Protein AF-A0A1Y1XFJ6-F1 (afdb_monomer)

Mean predicted aligned error: 16.87 Å

Structure (mmCIF, N/CA/C/O backbone):
data_AF-A0A1Y1XFJ6-F1
#
_entry.id   AF-A0A1Y1XFJ6-F1
#
loop_
_atom_site.group_PDB
_atom_site.id
_atom_site.type_symbol
_atom_site.label_atom_id
_atom_site.label_alt_id
_atom_site.label_comp_id
_atom_site.label_asym_id
_atom_site.label_entity_id
_atom_site.label_seq_id
_atom_site.pdbx_PDB_ins_code
_atom_site.Cartn_x
_atom_site.Cartn_y
_atom_site.Cartn_z
_atom_site.occupancy
_atom_site.B_iso_or_equiv
_atom_site.auth_seq_id
_atom_site.auth_comp_id
_atom_site.auth_asym_id
_atom_site.auth_atom_id
_atom_site.pdbx_PDB_model_num
ATOM 1 N N . MET A 1 1 ? 32.543 66.342 59.182 1.00 46.88 1 MET A N 1
ATOM 2 C CA . MET A 1 1 ? 33.921 66.729 58.798 1.00 46.88 1 MET A CA 1
ATOM 3 C C . MET A 1 1 ? 34.630 65.488 58.273 1.00 46.88 1 MET A C 1
ATOM 5 O O . MET A 1 1 ? 34.451 64.450 58.888 1.00 46.88 1 MET A O 1
ATOM 9 N N . ALA A 1 2 ? 35.407 65.641 57.190 1.00 43.56 2 ALA A N 1
ATOM 10 C CA . ALA A 1 2 ? 36.097 64.630 56.361 1.00 43.56 2 ALA A CA 1
ATOM 11 C C . ALA A 1 2 ? 35.244 64.063 55.206 1.00 43.56 2 ALA A C 1
ATOM 13 O O . ALA A 1 2 ? 34.119 63.646 55.429 1.00 43.56 2 ALA A O 1
ATOM 14 N N . SER A 1 3 ? 35.686 63.995 53.950 1.00 45.53 3 SER A N 1
ATOM 15 C CA . SER A 1 3 ? 36.757 64.669 53.202 1.00 45.53 3 SER A CA 1
ATOM 16 C C . SER A 1 3 ? 36.430 64.484 51.705 1.00 45.53 3 SER A C 1
ATOM 18 O O . SER A 1 3 ? 35.816 63.487 51.331 1.00 45.53 3 SER A O 1
ATOM 20 N N . ARG A 1 4 ? 36.793 65.449 50.856 1.00 56.84 4 ARG A N 1
ATOM 21 C CA . ARG A 1 4 ? 36.567 65.470 49.395 1.00 56.84 4 ARG A CA 1
ATOM 22 C C . ARG A 1 4 ? 37.672 64.711 48.636 1.00 56.84 4 ARG A C 1
ATOM 24 O O . ARG A 1 4 ? 38.828 64.877 48.999 1.00 56.84 4 ARG A O 1
ATOM 31 N N . ALA A 1 5 ? 37.335 64.035 47.529 1.00 55.34 5 ALA A N 1
ATOM 32 C CA . ALA A 1 5 ? 38.195 63.799 46.344 1.00 55.34 5 ALA A CA 1
ATOM 33 C C . ALA A 1 5 ? 37.313 63.228 45.200 1.00 55.34 5 ALA A C 1
ATOM 35 O O . ALA A 1 5 ? 36.730 62.167 45.373 1.00 55.34 5 ALA A O 1
ATOM 36 N N . LEU A 1 6 ? 36.867 63.980 44.185 1.00 56.00 6 LEU A N 1
ATOM 37 C CA . LEU A 1 6 ? 37.511 64.416 42.928 1.00 56.00 6 LEU A CA 1
ATOM 38 C C . LEU A 1 6 ? 38.032 63.305 41.981 1.00 56.00 6 LEU A C 1
ATOM 40 O O . LEU A 1 6 ? 38.995 62.622 42.310 1.00 56.00 6 LEU A O 1
ATOM 44 N N . THR A 1 7 ? 37.514 63.349 40.733 1.00 54.88 7 THR A N 1
ATOM 45 C CA . THR A 1 7 ? 38.123 62.919 39.437 1.00 54.88 7 THR A CA 1
ATOM 46 C C . THR A 1 7 ? 38.271 61.393 39.214 1.00 54.88 7 THR A C 1
ATOM 48 O O . THR A 1 7 ? 38.603 60.664 40.130 1.00 54.88 7 THR A O 1
ATOM 51 N N . THR A 1 8 ? 37.955 60.775 38.064 1.00 53.53 8 THR A N 1
ATOM 52 C CA . THR A 1 8 ? 38.397 61.060 36.685 1.00 53.53 8 THR A CA 1
ATOM 53 C C . THR A 1 8 ? 37.533 60.291 35.663 1.00 53.53 8 THR A C 1
ATOM 55 O O . THR A 1 8 ? 37.187 59.130 35.864 1.00 53.53 8 THR A O 1
ATOM 58 N N . SER A 1 9 ? 37.225 60.951 34.546 1.00 56.38 9 SER A N 1
ATOM 59 C CA . SER A 1 9 ? 36.595 60.422 33.328 1.00 56.38 9 SER A CA 1
ATOM 60 C C . SER A 1 9 ? 37.445 59.347 32.635 1.00 56.38 9 SER A C 1
ATOM 62 O O . SER A 1 9 ? 38.640 59.558 32.448 1.00 56.38 9 SER A O 1
ATOM 64 N N . THR A 1 10 ? 36.840 58.250 32.160 1.00 59.59 10 THR A N 1
ATOM 65 C CA . THR A 1 10 ? 37.386 57.483 31.024 1.00 59.59 10 THR A CA 1
ATOM 66 C C . THR A 1 10 ? 36.275 57.043 30.069 1.00 59.59 10 THR A C 1
ATOM 68 O O . THR A 1 10 ? 35.370 56.280 30.405 1.00 59.59 10 THR A O 1
ATOM 71 N N . LEU A 1 11 ? 36.371 57.577 28.852 1.00 53.84 11 LEU A N 1
ATOM 72 C CA . LEU A 1 11 ? 35.604 57.238 27.661 1.00 53.84 11 LEU A CA 1
ATOM 73 C C . LEU A 1 11 ? 35.702 55.735 27.372 1.00 53.84 11 LEU A C 1
ATOM 75 O O . LEU A 1 11 ? 36.780 55.235 27.050 1.00 53.84 11 LEU A O 1
ATOM 79 N N . ARG A 1 12 ? 34.578 55.013 27.414 1.00 51.59 12 ARG A N 1
ATOM 80 C CA . ARG A 1 12 ? 34.502 53.677 26.813 1.00 51.59 12 ARG A CA 1
ATOM 81 C C . ARG A 1 12 ? 34.079 53.807 25.357 1.00 51.59 12 ARG A C 1
ATOM 83 O O . ARG A 1 12 ? 32.951 54.168 25.041 1.00 51.59 12 ARG A O 1
ATOM 90 N N . HIS A 1 13 ? 35.060 53.537 24.505 1.00 48.75 13 HIS A N 1
ATOM 91 C CA . HIS A 1 13 ? 34.959 53.349 23.067 1.00 48.75 13 HIS A CA 1
ATOM 92 C C . HIS A 1 13 ? 33.787 52.432 22.689 1.00 48.75 13 HIS A C 1
ATOM 94 O O . HIS A 1 13 ? 33.658 51.320 23.200 1.00 48.75 13 HIS A O 1
ATOM 100 N N . CYS A 1 14 ? 32.975 52.912 21.752 1.00 49.62 14 CYS A N 1
ATOM 101 C CA . CYS A 1 14 ? 31.976 52.148 21.022 1.00 49.62 14 CYS A CA 1
ATOM 102 C C . CYS A 1 14 ? 32.700 51.309 19.956 1.00 49.62 14 CYS A C 1
ATOM 104 O O . CYS A 1 14 ? 33.191 51.852 18.967 1.00 49.62 14 CYS A O 1
ATOM 106 N N . SER A 1 15 ? 32.831 49.999 20.168 1.00 57.94 15 SER A N 1
ATOM 107 C CA . SER A 1 15 ? 33.345 49.067 19.162 1.00 57.94 15 SER A CA 1
ATOM 108 C C . SER A 1 15 ? 32.207 48.610 18.244 1.00 57.94 15 SER A C 1
ATOM 110 O O . SER A 1 15 ? 31.336 47.832 18.630 1.00 57.94 15 SER A O 1
ATOM 112 N N . LEU A 1 16 ? 32.237 49.111 17.008 1.00 53.31 16 LEU A N 1
ATOM 113 C CA . LEU A 1 16 ? 31.424 48.668 15.876 1.00 53.31 16 LEU A CA 1
ATOM 114 C C . LEU A 1 16 ? 31.675 47.180 15.580 1.00 53.31 16 LEU A C 1
ATOM 116 O O . LEU A 1 16 ? 32.724 46.812 15.054 1.00 53.31 16 LEU A O 1
ATOM 120 N N . VAL A 1 17 ? 30.697 46.324 15.876 1.00 62.38 17 VAL A N 1
ATOM 121 C CA . VAL A 1 17 ? 30.652 44.943 15.377 1.00 62.38 17 VAL A CA 1
ATOM 122 C C . VAL A 1 17 ? 29.885 44.953 14.055 1.00 62.38 17 VAL A C 1
ATOM 124 O O . VAL A 1 17 ? 28.663 45.076 14.036 1.00 62.38 17 VAL A O 1
ATOM 127 N N . GLY A 1 18 ? 30.611 44.881 12.939 1.00 58.00 18 GLY A N 1
ATOM 128 C CA . GLY A 1 18 ? 30.024 44.741 11.605 1.00 58.00 18 GLY A CA 1
ATOM 129 C C . GLY A 1 18 ? 29.401 43.350 11.391 1.00 58.00 18 GLY A C 1
ATOM 130 O O . GLY A 1 18 ? 29.879 42.368 11.966 1.00 58.00 18 GLY A O 1
ATOM 131 N N . PRO A 1 19 ? 28.351 43.220 10.561 1.00 59.00 19 PRO A N 1
ATOM 132 C CA . PRO A 1 19 ? 27.729 41.934 10.281 1.00 59.00 19 PRO A CA 1
ATOM 133 C C . PRO A 1 19 ? 28.637 41.095 9.376 1.00 59.00 19 PRO A C 1
ATOM 135 O O . PRO A 1 19 ? 28.899 41.431 8.223 1.00 59.00 19 PRO A O 1
ATOM 138 N N . SER A 1 20 ? 29.122 39.971 9.899 1.00 57.66 20 SER A N 1
ATOM 139 C CA . SER A 1 20 ? 29.827 38.964 9.109 1.00 57.66 20 SER A CA 1
ATOM 140 C C . SER A 1 20 ? 28.810 38.185 8.270 1.00 57.66 20 SER A C 1
ATOM 142 O O . SER A 1 20 ? 28.095 37.331 8.794 1.00 57.66 20 SER A O 1
ATOM 144 N N . ILE A 1 21 ? 28.735 38.465 6.968 1.00 60.59 21 ILE A N 1
ATOM 145 C CA . ILE A 1 21 ? 27.962 37.660 6.014 1.00 60.59 21 ILE A CA 1
ATOM 146 C C . ILE A 1 21 ? 28.637 36.285 5.921 1.00 60.59 21 ILE A C 1
ATOM 148 O O . ILE A 1 21 ? 29.654 36.118 5.251 1.00 60.59 21 ILE A O 1
ATOM 152 N N . ARG A 1 22 ? 28.100 35.288 6.635 1.00 59.84 22 ARG A N 1
ATOM 153 C CA . ARG A 1 22 ? 28.505 33.889 6.465 1.00 59.84 22 ARG A CA 1
ATOM 154 C C . ARG A 1 22 ? 27.713 33.289 5.311 1.00 59.84 22 ARG A C 1
ATOM 156 O O . ARG A 1 22 ? 26.509 33.078 5.424 1.00 59.84 22 ARG A O 1
ATOM 163 N N . LEU A 1 23 ? 28.414 33.018 4.215 1.00 59.03 23 LEU A N 1
ATOM 164 C CA . LEU A 1 23 ? 27.923 32.264 3.069 1.00 59.03 23 LEU A CA 1
ATOM 165 C C . LEU A 1 23 ? 27.394 30.902 3.561 1.00 59.03 23 LEU A C 1
ATOM 167 O O . LEU A 1 23 ? 28.151 30.079 4.079 1.00 59.03 23 LEU A O 1
ATOM 171 N N . GLY A 1 24 ? 26.077 30.708 3.492 1.00 53.31 24 GLY A N 1
ATOM 172 C CA . GLY A 1 24 ? 25.410 29.504 3.970 1.00 53.31 24 GLY A CA 1
ATOM 173 C C . GLY A 1 24 ? 25.785 28.297 3.119 1.00 53.31 24 GLY A C 1
ATOM 174 O O . GLY A 1 24 ? 25.461 28.243 1.936 1.00 53.31 24 GLY A O 1
ATOM 175 N N . ALA A 1 25 ? 26.453 27.319 3.729 1.00 58.06 25 ALA A N 1
ATOM 176 C CA . ALA A 1 25 ? 26.636 26.000 3.145 1.00 58.06 25 ALA A CA 1
ATOM 177 C C . ALA A 1 25 ? 25.260 25.360 2.904 1.00 58.06 25 ALA A C 1
ATOM 179 O O . ALA A 1 25 ? 24.446 25.257 3.826 1.00 58.06 25 ALA A O 1
ATOM 180 N N . ILE A 1 26 ? 25.013 24.935 1.665 1.00 60.59 26 ILE A N 1
ATOM 181 C CA . ILE A 1 26 ? 23.856 24.127 1.280 1.00 60.59 2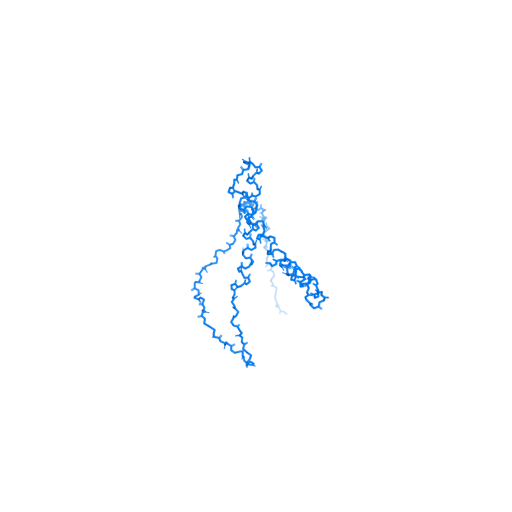6 ILE A CA 1
ATOM 182 C C . ILE A 1 26 ? 23.869 22.881 2.170 1.00 60.59 26 ILE A C 1
ATOM 184 O O . ILE A 1 26 ? 24.742 22.023 2.041 1.00 60.59 26 ILE A O 1
ATOM 188 N N . ARG A 1 27 ? 22.936 22.804 3.125 1.00 52.41 27 ARG A N 1
ATOM 189 C CA . ARG A 1 27 ? 22.757 21.619 3.964 1.00 52.41 27 ARG A CA 1
ATOM 190 C C . ARG A 1 27 ? 22.158 20.527 3.091 1.00 52.41 27 ARG A C 1
ATOM 192 O O . ARG A 1 27 ? 20.959 20.516 2.826 1.00 52.41 27 ARG A O 1
ATOM 199 N N . SER A 1 28 ? 23.020 19.636 2.626 1.00 57.88 28 SER A N 1
ATOM 200 C CA . SER A 1 28 ? 22.628 18.366 2.043 1.00 57.88 28 SER A CA 1
ATOM 201 C C . SER A 1 28 ? 21.791 17.563 3.044 1.00 57.88 28 SER A C 1
ATOM 203 O O . SER A 1 28 ? 21.987 17.616 4.258 1.00 57.88 28 SER A O 1
ATOM 205 N N . PHE A 1 29 ? 20.815 16.861 2.483 1.00 54.28 29 PHE A N 1
ATOM 206 C CA . PHE A 1 29 ? 19.884 15.911 3.081 1.00 54.28 29 PHE A CA 1
ATOM 207 C C . PHE A 1 29 ? 20.496 15.112 4.257 1.00 54.28 29 PHE A C 1
ATOM 209 O O . PHE A 1 29 ? 21.149 14.090 4.062 1.00 54.28 29 PHE A O 1
ATOM 216 N N . GLN A 1 30 ? 20.303 15.573 5.500 1.00 57.16 30 GLN A N 1
ATOM 217 C CA . GLN A 1 30 ? 20.664 14.814 6.703 1.00 57.16 30 GLN A CA 1
ATOM 218 C C . GLN A 1 30 ? 19.556 13.803 7.016 1.00 57.16 30 GLN A C 1
ATOM 220 O O . GLN A 1 30 ? 18.685 14.049 7.850 1.00 57.16 30 GLN A O 1
ATOM 225 N N . THR A 1 31 ? 19.588 12.639 6.373 1.00 59.16 31 THR A N 1
ATOM 226 C CA . THR A 1 31 ? 18.846 11.471 6.857 1.00 59.16 31 THR A CA 1
ATOM 227 C C . THR A 1 31 ? 19.604 10.823 8.003 1.00 59.16 31 THR A C 1
ATOM 229 O O . THR A 1 31 ? 20.648 10.221 7.787 1.00 59.16 31 THR A O 1
ATOM 232 N N . GLY A 1 32 ? 19.040 10.920 9.206 1.00 58.88 32 GLY A N 1
ATOM 233 C CA . GLY A 1 32 ? 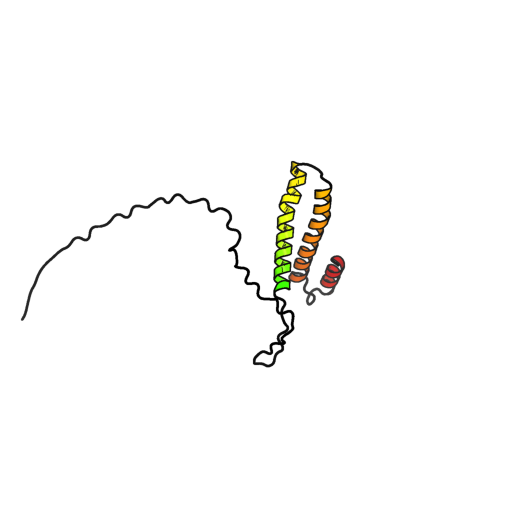19.292 9.988 10.302 1.00 58.88 32 GLY A CA 1
ATOM 234 C C . GLY A 1 32 ? 20.662 10.097 10.974 1.00 58.88 32 GLY A C 1
ATOM 235 O O . GLY A 1 32 ? 21.708 9.789 10.415 1.00 58.88 32 GLY A O 1
ATOM 236 N N . ARG A 1 33 ? 20.648 10.441 12.261 1.00 59.12 33 ARG A N 1
ATOM 237 C CA . ARG A 1 33 ? 21.765 10.164 13.168 1.00 59.12 33 ARG A CA 1
ATOM 238 C C . ARG A 1 33 ? 22.034 8.657 13.117 1.00 59.12 33 ARG A C 1
ATOM 240 O O . ARG A 1 33 ? 21.136 7.885 13.439 1.00 59.12 33 ARG A O 1
ATOM 247 N N . VAL A 1 34 ? 23.245 8.247 12.735 1.00 56.97 34 VAL A N 1
ATOM 248 C CA . VAL A 1 34 ? 23.696 6.853 12.843 1.00 56.97 34 VAL A CA 1
ATOM 249 C C . VAL A 1 34 ? 23.668 6.491 14.328 1.00 56.97 34 VAL A C 1
ATOM 251 O O . VAL A 1 34 ? 24.579 6.813 15.090 1.00 56.97 34 VAL A O 1
ATOM 254 N N . THR A 1 35 ? 22.563 5.915 14.792 1.00 62.88 35 THR A N 1
ATOM 255 C CA . THR A 1 35 ? 22.480 5.365 16.138 1.00 62.88 35 THR A CA 1
ATOM 256 C C . THR A 1 35 ? 23.367 4.136 16.155 1.00 62.88 35 THR A C 1
ATOM 258 O O . THR A 1 35 ? 23.068 3.147 15.492 1.00 62.88 35 THR A O 1
ATOM 261 N N . SER A 1 36 ? 24.476 4.235 16.888 1.00 59.38 36 SER A N 1
ATOM 262 C CA . SER A 1 36 ? 25.331 3.116 17.273 1.00 59.38 36 SER A CA 1
ATOM 263 C C . SER A 1 36 ? 24.471 1.888 17.590 1.00 59.38 36 SER A C 1
ATOM 265 O O . SER A 1 36 ? 23.678 1.904 18.536 1.00 59.38 36 SER A O 1
ATOM 267 N N . LEU A 1 37 ? 24.599 0.848 16.761 1.00 61.50 37 LEU A N 1
ATOM 268 C CA . LEU A 1 37 ? 23.992 -0.459 16.977 1.00 61.50 37 LEU A CA 1
ATOM 269 C C . LEU A 1 37 ? 24.638 -1.084 18.215 1.00 61.50 37 LEU A C 1
ATOM 271 O O . LEU A 1 37 ? 25.587 -1.861 18.128 1.00 61.50 37 LEU A O 1
ATOM 275 N N . LYS A 1 38 ? 24.125 -0.749 19.399 1.00 57.62 38 LYS A N 1
ATOM 276 C CA . LYS A 1 38 ? 24.305 -1.611 20.561 1.00 57.62 38 LYS A CA 1
ATOM 277 C C . LYS A 1 38 ? 23.453 -2.844 20.303 1.00 57.62 38 LYS A C 1
ATOM 279 O O . LYS A 1 38 ? 22.234 -2.797 20.435 1.00 57.62 38 LYS A O 1
ATOM 284 N N . ASN A 1 39 ? 24.112 -3.925 19.898 1.00 54.91 39 ASN A N 1
ATOM 285 C CA . ASN A 1 39 ? 23.536 -5.259 19.828 1.00 54.91 39 ASN A CA 1
ATOM 286 C C . ASN A 1 39 ? 23.199 -5.728 21.253 1.00 54.91 39 ASN A C 1
ATOM 288 O O . ASN A 1 39 ? 23.926 -6.512 21.862 1.00 54.91 39 ASN A O 1
ATOM 292 N N . THR A 1 40 ? 22.126 -5.196 21.837 1.00 58.72 40 THR A N 1
ATOM 293 C CA . THR A 1 40 ? 21.493 -5.836 22.983 1.00 58.72 40 THR A CA 1
ATOM 294 C C .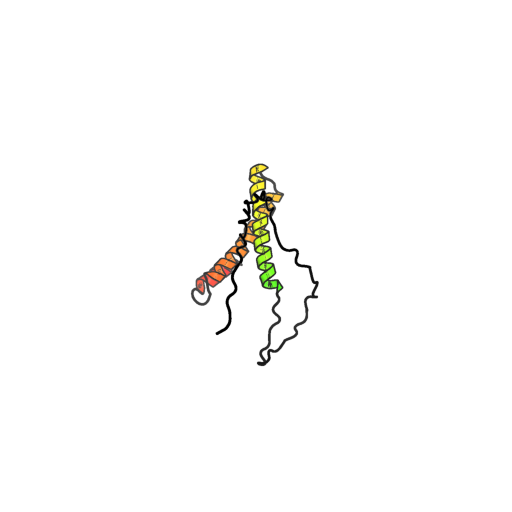 THR A 1 40 ? 20.808 -7.065 22.421 1.00 58.72 40 THR A C 1
ATOM 296 O O . THR A 1 40 ? 19.858 -6.926 21.648 1.00 58.72 40 THR A O 1
ATOM 299 N N . LYS A 1 41 ? 21.321 -8.253 22.763 1.00 50.31 41 LYS A N 1
ATOM 300 C CA . LYS A 1 41 ? 20.645 -9.528 22.504 1.00 50.31 41 LYS A CA 1
ATOM 301 C C . LYS A 1 41 ? 19.142 -9.325 22.744 1.00 50.31 41 LYS A C 1
ATOM 303 O O . LYS A 1 41 ? 18.801 -8.845 23.829 1.00 50.31 41 LYS A O 1
ATOM 308 N N . PRO A 1 42 ? 18.247 -9.626 21.786 1.00 50.31 42 PRO A N 1
ATOM 309 C CA . PRO A 1 42 ? 16.840 -9.684 22.129 1.00 50.31 42 PRO A CA 1
ATOM 310 C C . PRO A 1 42 ? 16.742 -10.748 23.219 1.00 50.31 42 PRO A C 1
ATOM 312 O O . PRO A 1 42 ? 17.170 -11.883 23.011 1.00 50.31 42 PRO A O 1
ATOM 315 N N . ALA A 1 43 ? 16.275 -10.366 24.405 1.00 55.94 43 ALA A N 1
ATOM 316 C CA . ALA A 1 43 ? 15.889 -11.328 25.420 1.00 55.94 43 ALA A CA 1
ATOM 317 C C . ALA A 1 43 ? 14.698 -12.106 24.846 1.00 55.94 43 ALA A C 1
ATOM 319 O O . ALA A 1 43 ? 13.541 -11.727 24.996 1.00 55.94 43 ALA A O 1
ATOM 320 N N . GLN A 1 44 ? 15.007 -13.141 24.071 1.00 49.94 44 GLN A N 1
ATOM 321 C CA . GLN A 1 44 ? 14.076 -14.185 23.697 1.00 49.94 44 GLN A CA 1
ATOM 322 C C . GLN A 1 44 ? 13.955 -15.064 24.935 1.00 49.94 44 GLN A C 1
ATOM 324 O O . GLN A 1 44 ? 14.783 -15.934 25.182 1.00 49.94 44 GLN A O 1
ATOM 329 N N . GLY A 1 45 ? 13.008 -14.710 25.792 1.00 47.75 45 GLY A N 1
ATOM 330 C CA . GLY A 1 45 ? 12.837 -15.342 27.089 1.00 47.75 45 GLY A CA 1
ATOM 331 C C . GLY A 1 45 ? 12.013 -14.442 27.985 1.00 47.75 45 GLY A C 1
ATOM 332 O O . GLY A 1 45 ? 12.509 -13.452 28.514 1.00 47.75 45 GLY A O 1
ATOM 333 N N . GLU A 1 46 ? 10.740 -14.787 28.088 1.00 56.72 46 GLU A N 1
ATOM 334 C CA . GLU A 1 46 ? 9.708 -14.189 28.918 1.00 56.72 46 GLU A CA 1
ATOM 335 C C . GLU A 1 46 ? 10.128 -14.145 30.398 1.00 56.72 46 GLU A C 1
ATOM 337 O O . GLU A 1 46 ? 9.825 -15.032 31.189 1.00 56.72 46 GLU A O 1
ATOM 342 N N . ALA A 1 47 ? 10.842 -13.095 30.801 1.00 53.59 47 ALA A N 1
ATOM 343 C CA . ALA A 1 47 ? 10.847 -12.688 32.194 1.00 53.59 47 ALA A CA 1
ATOM 344 C C . ALA A 1 47 ? 9.527 -11.952 32.433 1.00 53.59 47 ALA A C 1
ATOM 346 O O . ALA A 1 47 ? 9.379 -10.797 32.031 1.00 53.59 47 ALA A O 1
ATOM 347 N N . VAL A 1 48 ? 8.560 -12.629 33.058 1.00 61.09 48 VAL A N 1
ATOM 348 C CA . VAL A 1 48 ? 7.364 -11.991 33.623 1.00 61.09 48 VAL A CA 1
ATOM 349 C C . VAL A 1 48 ? 7.838 -11.071 34.747 1.00 61.09 48 VAL A C 1
ATOM 351 O O . VAL A 1 48 ? 7.895 -11.450 35.917 1.00 61.09 48 VAL A O 1
ATOM 354 N N . ALA A 1 49 ? 8.263 -9.865 34.381 1.00 63.38 49 ALA A N 1
ATOM 355 C CA . ALA A 1 49 ? 8.582 -8.825 35.336 1.00 63.38 49 ALA A CA 1
ATOM 356 C C . ALA A 1 49 ? 7.265 -8.429 36.011 1.00 63.38 49 ALA A C 1
ATOM 358 O O . ALA A 1 49 ? 6.335 -7.949 35.362 1.00 63.38 49 ALA A O 1
ATOM 359 N N . LYS A 1 50 ? 7.153 -8.699 37.311 1.00 60.69 50 LYS A N 1
ATOM 360 C CA . LYS A 1 50 ? 6.032 -8.212 38.113 1.00 60.69 50 LYS A CA 1
ATOM 361 C C . LYS A 1 50 ? 6.359 -6.791 38.562 1.00 60.69 50 LYS A C 1
ATOM 363 O O . LYS A 1 50 ? 7.453 -6.553 39.071 1.00 60.69 50 LYS A O 1
ATOM 368 N N . ASN A 1 51 ? 5.433 -5.857 38.364 1.00 67.75 51 ASN A N 1
ATOM 369 C CA . ASN A 1 51 ? 5.553 -4.523 38.956 1.00 67.75 51 ASN A CA 1
ATOM 370 C C . ASN A 1 51 ? 5.468 -4.606 40.487 1.00 67.75 51 ASN A C 1
ATOM 372 O O . ASN A 1 51 ? 5.036 -5.624 41.031 1.00 67.75 51 ASN A O 1
ATOM 376 N N . ALA A 1 52 ? 5.811 -3.512 41.173 1.00 75.25 52 ALA A N 1
ATOM 377 C CA . ALA A 1 52 ? 5.649 -3.386 42.626 1.00 75.25 52 ALA A CA 1
ATOM 378 C C . ALA A 1 52 ? 4.217 -3.724 43.100 1.00 75.25 52 ALA A C 1
ATOM 380 O O . ALA A 1 52 ? 4.045 -4.285 44.177 1.00 75.25 52 ALA A O 1
ATOM 381 N N . ASP A 1 53 ? 3.216 -3.492 42.245 1.00 82.81 53 ASP A N 1
ATOM 382 C CA . ASP A 1 53 ? 1.797 -3.761 42.510 1.00 82.81 53 ASP A CA 1
ATOM 383 C C . ASP A 1 53 ? 1.370 -5.213 42.192 1.00 82.81 53 ASP A C 1
ATOM 385 O O . ASP A 1 53 ? 0.184 -5.531 42.149 1.00 82.81 53 ASP A O 1
ATOM 389 N N . GLY A 1 54 ? 2.318 -6.113 41.896 1.00 74.19 54 GLY A N 1
ATOM 390 C CA . GLY A 1 54 ? 2.058 -7.532 41.610 1.00 74.19 54 GLY A CA 1
ATOM 391 C C . GLY A 1 54 ? 1.498 -7.832 40.213 1.00 74.19 54 GLY A C 1
ATOM 392 O O . GLY A 1 54 ? 1.293 -9.000 39.877 1.00 74.19 54 GLY A O 1
ATOM 393 N N . LEU A 1 55 ? 1.291 -6.806 39.380 1.00 78.69 55 LEU A N 1
ATOM 394 C CA . LEU A 1 55 ? 0.807 -6.945 38.006 1.00 78.69 55 LEU A CA 1
ATOM 395 C C . LEU A 1 55 ? 1.870 -7.582 37.105 1.00 78.69 55 LEU A C 1
ATOM 397 O O . LEU A 1 55 ? 3.021 -7.140 37.075 1.00 78.69 55 LEU A O 1
ATOM 401 N N . THR A 1 56 ? 1.474 -8.604 36.347 1.00 76.81 56 THR A N 1
ATOM 402 C CA . THR A 1 56 ? 2.316 -9.267 35.346 1.00 76.81 56 THR A CA 1
ATOM 403 C C . THR A 1 56 ? 2.511 -8.350 34.140 1.00 76.81 56 THR A C 1
ATOM 405 O O . THR A 1 56 ? 1.556 -8.095 33.405 1.00 76.81 56 THR A O 1
ATOM 408 N N . ILE A 1 57 ? 3.733 -7.866 33.899 1.00 71.81 57 ILE A N 1
ATOM 409 C CA . ILE A 1 57 ? 4.056 -7.212 32.629 1.00 71.81 57 ILE A CA 1
ATOM 410 C C . ILE A 1 57 ? 4.342 -8.293 31.592 1.00 71.81 57 ILE A C 1
ATOM 412 O O . ILE A 1 57 ? 5.317 -9.036 31.697 1.00 71.81 57 ILE A O 1
ATOM 416 N N . HIS A 1 58 ? 3.491 -8.359 30.569 1.00 72.44 58 HIS A N 1
ATOM 417 C CA . HIS A 1 58 ? 3.788 -9.130 29.369 1.00 72.44 58 HIS A CA 1
ATOM 418 C C . HIS A 1 58 ? 5.003 -8.523 28.664 1.00 72.44 58 HIS A C 1
ATOM 420 O O . HIS A 1 58 ? 5.096 -7.302 28.509 1.00 72.44 58 HIS A O 1
ATOM 426 N N . ALA A 1 59 ? 5.932 -9.367 28.216 1.00 72.00 59 ALA A N 1
ATOM 427 C CA . ALA A 1 59 ? 7.092 -8.921 27.459 1.00 72.00 59 ALA A CA 1
ATOM 428 C C . ALA A 1 59 ? 6.636 -8.285 26.132 1.00 72.00 59 ALA A C 1
ATOM 430 O O . ALA A 1 59 ? 6.296 -8.977 25.175 1.00 72.00 59 ALA A O 1
ATOM 431 N N . VAL A 1 60 ? 6.609 -6.951 26.066 1.00 70.06 60 VAL A N 1
ATOM 432 C CA . VAL A 1 60 ? 6.275 -6.240 24.828 1.00 70.06 60 VAL A CA 1
ATOM 433 C C . VAL A 1 60 ? 7.447 -6.373 23.863 1.00 70.06 60 VAL A C 1
ATOM 435 O O . VAL A 1 60 ? 8.536 -5.843 24.095 1.00 70.06 60 VAL A O 1
ATOM 438 N N . SER A 1 61 ? 7.226 -7.050 22.736 1.00 74.56 61 SER A N 1
ATOM 439 C CA . SER A 1 61 ? 8.189 -7.055 21.639 1.00 74.56 61 SER A CA 1
ATOM 440 C C . SER A 1 61 ? 8.254 -5.655 21.022 1.00 74.56 61 SER A C 1
ATOM 442 O O . SER A 1 61 ? 7.377 -5.261 20.249 1.00 74.56 61 SER A O 1
ATOM 444 N N . ARG A 1 62 ? 9.314 -4.897 21.332 1.00 69.69 62 ARG A N 1
ATOM 445 C CA . ARG A 1 62 ? 9.550 -3.551 20.769 1.00 69.69 62 ARG A CA 1
ATOM 446 C C . ARG A 1 62 ? 9.556 -3.539 19.234 1.00 69.69 62 ARG A C 1
ATOM 448 O O . ARG A 1 62 ? 9.280 -2.508 18.630 1.00 69.69 62 ARG A O 1
ATOM 455 N N . SER A 1 63 ? 9.850 -4.682 18.614 1.00 76.62 63 SER A N 1
ATOM 456 C CA . SER A 1 63 ? 9.897 -4.859 17.165 1.00 76.62 63 SER A CA 1
ATOM 457 C C . SER A 1 63 ? 8.538 -4.742 16.471 1.00 76.62 63 SER A C 1
ATOM 459 O O . SER A 1 63 ? 8.520 -4.363 15.306 1.00 76.62 63 SER A O 1
ATOM 461 N N . HIS A 1 64 ? 7.412 -5.021 17.136 1.00 80.06 64 HIS A N 1
ATOM 462 C CA . HIS A 1 64 ? 6.119 -5.133 16.448 1.00 80.06 64 HIS A CA 1
ATOM 463 C C . HIS A 1 64 ? 5.681 -3.808 15.800 1.00 80.06 64 HIS A C 1
ATOM 465 O O . HIS A 1 64 ? 5.450 -3.750 14.595 1.00 80.06 64 HIS A O 1
ATOM 471 N N . GLY A 1 65 ? 5.677 -2.715 16.569 1.00 85.56 65 GLY A N 1
ATOM 472 C CA . GLY A 1 65 ? 5.313 -1.392 16.047 1.00 85.56 65 GLY A CA 1
ATOM 473 C C . GLY A 1 65 ? 6.399 -0.759 15.173 1.00 85.56 65 GLY A C 1
ATOM 474 O O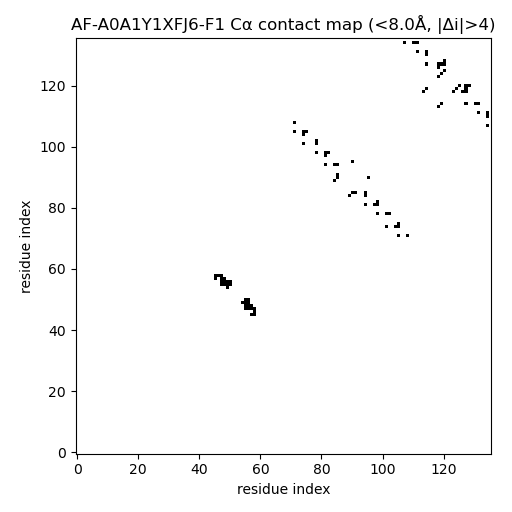 . GLY A 1 65 ? 6.096 -0.145 14.151 1.00 85.56 65 GLY A O 1
ATOM 475 N N . SER A 1 66 ? 7.680 -0.933 15.528 1.00 88.31 66 SER A N 1
ATOM 476 C CA . SER A 1 66 ? 8.771 -0.329 14.753 1.00 88.31 66 SER A CA 1
ATOM 477 C C . SER A 1 66 ? 8.919 -0.956 13.368 1.00 88.31 66 SER A C 1
ATOM 479 O O . SER A 1 66 ? 9.210 -0.247 12.409 1.00 88.31 66 SER A O 1
ATOM 481 N N . MET A 1 67 ? 8.727 -2.277 13.250 1.00 89.62 67 MET A N 1
ATOM 482 C CA . MET A 1 67 ? 8.803 -2.963 11.958 1.00 89.62 67 MET A CA 1
ATOM 483 C C . MET A 1 67 ? 7.655 -2.553 11.047 1.00 89.62 67 MET A C 1
ATOM 485 O O . MET A 1 67 ? 7.906 -2.267 9.882 1.00 89.62 67 MET A O 1
ATOM 489 N N . HIS A 1 68 ? 6.434 -2.459 11.578 1.00 89.75 68 HIS A N 1
ATOM 490 C CA . HIS A 1 68 ? 5.277 -2.013 10.807 1.00 89.75 68 HIS A CA 1
ATOM 491 C C . HIS A 1 68 ? 5.508 -0.620 10.210 1.00 89.75 68 HIS A C 1
ATOM 493 O O . HIS A 1 68 ? 5.435 -0.444 8.995 1.00 89.75 68 HIS A O 1
ATOM 499 N N . TRP A 1 69 ? 5.935 0.338 11.042 1.00 93.00 69 TRP A N 1
ATOM 500 C CA . TRP A 1 69 ? 6.242 1.692 10.580 1.00 93.00 69 TRP A CA 1
ATOM 501 C C . TRP A 1 69 ? 7.367 1.715 9.534 1.00 93.00 69 TRP A C 1
ATOM 503 O O . TRP A 1 69 ? 7.239 2.373 8.503 1.00 93.00 69 TRP A O 1
ATOM 513 N N . ASN A 1 70 ? 8.460 0.978 9.763 1.00 94.69 70 ASN A N 1
ATOM 514 C CA . ASN A 1 70 ? 9.578 0.924 8.817 1.00 94.69 70 ASN A CA 1
ATOM 515 C C . ASN A 1 70 ? 9.156 0.334 7.461 1.00 94.69 70 ASN A C 1
ATOM 517 O O . ASN A 1 70 ? 9.545 0.865 6.421 1.00 94.69 70 ASN A O 1
ATOM 521 N N . ILE A 1 71 ? 8.358 -0.739 7.460 1.00 94.50 71 ILE A N 1
ATOM 522 C CA . ILE A 1 71 ? 7.879 -1.401 6.238 1.00 94.50 71 ILE A CA 1
ATOM 523 C C . ILE A 1 71 ? 6.944 -0.477 5.459 1.00 94.50 71 ILE A C 1
ATOM 525 O O . ILE A 1 71 ? 7.117 -0.329 4.251 1.00 94.50 71 ILE A O 1
ATOM 529 N N . GLU A 1 72 ? 6.007 0.194 6.133 1.00 95.06 72 GLU A N 1
ATOM 530 C CA . GLU A 1 72 ? 5.121 1.164 5.484 1.00 95.06 72 GLU A CA 1
ATOM 531 C C . GLU A 1 72 ? 5.915 2.234 4.732 1.00 95.06 72 GLU A C 1
ATOM 533 O O . GLU A 1 72 ? 5.635 2.528 3.569 1.00 95.06 72 GLU A O 1
ATOM 538 N N . ARG A 1 73 ? 6.919 2.822 5.396 1.00 95.19 73 ARG A N 1
ATOM 539 C CA . ARG A 1 73 ? 7.740 3.879 4.801 1.00 95.19 73 ARG A CA 1
ATOM 540 C C . ARG A 1 73 ? 8.622 3.341 3.677 1.00 95.19 73 ARG A C 1
ATOM 542 O O . ARG A 1 73 ? 8.775 4.027 2.671 1.00 95.19 73 ARG A O 1
ATOM 549 N N . ALA A 1 74 ? 9.152 2.125 3.807 1.00 96.69 74 ALA A N 1
ATOM 550 C CA . ALA A 1 74 ? 9.934 1.478 2.755 1.00 96.69 74 ALA A CA 1
ATOM 551 C C . ALA A 1 74 ? 9.097 1.218 1.492 1.00 96.69 74 ALA A C 1
ATOM 553 O O . ALA A 1 74 ? 9.536 1.554 0.392 1.00 96.69 74 ALA A O 1
ATOM 554 N N . LEU A 1 75 ? 7.871 0.701 1.643 1.00 96.25 75 LEU A N 1
ATOM 555 C CA . LEU A 1 75 ? 6.949 0.489 0.523 1.00 96.25 75 LEU A CA 1
ATOM 556 C C . LEU A 1 75 ? 6.598 1.816 -0.161 1.00 96.25 75 LEU A C 1
ATOM 558 O O . LEU A 1 75 ? 6.753 1.927 -1.378 1.00 96.25 75 LEU A O 1
ATOM 562 N N . SER A 1 76 ? 6.234 2.849 0.608 1.00 96.38 76 SER A N 1
ATOM 563 C CA . SER A 1 76 ? 5.970 4.189 0.062 1.00 96.38 76 SER A CA 1
ATOM 564 C C . SER A 1 76 ? 7.174 4.779 -0.674 1.00 96.38 76 SER A C 1
ATOM 566 O O . SER A 1 76 ? 7.016 5.340 -1.754 1.00 96.38 76 SER A O 1
ATOM 568 N N . ALA A 1 77 ? 8.381 4.644 -0.120 1.00 97.06 77 ALA A N 1
ATOM 569 C CA . ALA A 1 77 ? 9.595 5.154 -0.751 1.00 97.06 77 ALA A CA 1
ATOM 570 C C . ALA A 1 77 ? 9.928 4.406 -2.050 1.00 97.06 77 ALA A C 1
ATOM 572 O O . ALA A 1 77 ? 10.372 5.032 -3.007 1.00 97.06 77 ALA A O 1
ATOM 573 N N . SER A 1 78 ? 9.686 3.091 -2.104 1.00 96.06 78 SER A N 1
ATOM 574 C CA . SER A 1 78 ? 9.922 2.278 -3.304 1.00 96.06 78 SER A CA 1
ATOM 575 C C . SER A 1 78 ? 8.961 2.607 -4.451 1.00 96.06 78 SER A C 1
ATOM 577 O O . SER A 1 78 ? 9.371 2.608 -5.609 1.00 96.06 78 SER A O 1
ATOM 579 N N . LEU A 1 79 ? 7.711 2.969 -4.144 1.00 96.31 79 LEU A N 1
ATOM 580 C CA . LEU A 1 79 ? 6.698 3.308 -5.148 1.00 96.31 79 LEU A CA 1
ATOM 581 C C . LEU A 1 79 ? 7.084 4.511 -6.011 1.00 96.31 79 LEU A C 1
ATOM 583 O O . LEU A 1 79 ? 6.720 4.553 -7.184 1.00 96.31 79 LEU A O 1
ATOM 587 N N . ILE A 1 80 ? 7.846 5.459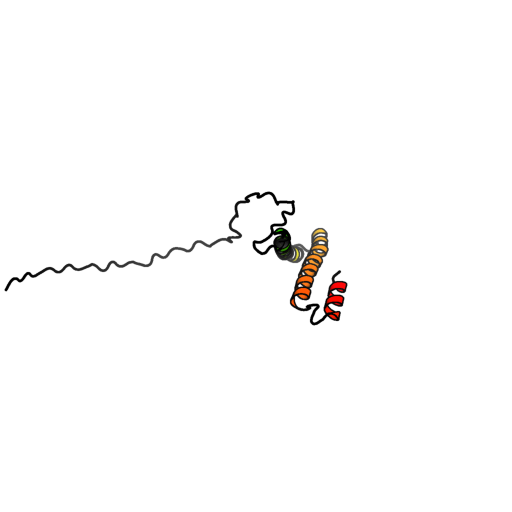 -5.461 1.00 96.56 80 ILE A N 1
ATOM 588 C CA . ILE A 1 80 ? 8.276 6.662 -6.178 1.00 96.56 80 ILE A CA 1
ATOM 589 C C . ILE A 1 80 ? 9.092 6.284 -7.432 1.00 96.56 80 ILE A C 1
ATOM 591 O O . ILE A 1 80 ? 8.599 6.511 -8.538 1.00 96.56 80 ILE A O 1
ATOM 595 N N . PRO A 1 81 ? 10.287 5.665 -7.334 1.00 94.69 81 PRO A N 1
ATOM 596 C CA . PRO A 1 81 ? 11.074 5.306 -8.514 1.00 94.69 81 PRO A CA 1
ATOM 597 C C . PRO A 1 81 ? 10.376 4.279 -9.414 1.00 94.69 81 PRO A C 1
ATOM 599 O O . PRO A 1 81 ? 10.493 4.373 -10.634 1.00 94.69 81 PRO A O 1
ATOM 602 N N . LEU A 1 82 ? 9.621 3.338 -8.837 1.00 94.81 82 LEU A N 1
ATOM 603 C CA . LEU A 1 82 ? 8.879 2.323 -9.592 1.00 94.81 82 LEU A CA 1
ATOM 604 C C . LEU A 1 82 ? 7.797 2.928 -10.492 1.00 94.81 82 LEU A C 1
ATOM 606 O O . LEU A 1 82 ? 7.583 2.430 -11.590 1.00 94.81 82 LEU A O 1
ATOM 610 N N . THR A 1 83 ? 7.166 4.024 -10.068 1.00 95.25 83 THR A N 1
ATOM 611 C CA . THR A 1 83 ? 6.174 4.738 -10.887 1.00 95.25 83 THR A CA 1
ATOM 612 C C . THR A 1 83 ? 6.843 5.630 -11.934 1.00 95.25 83 THR A C 1
ATOM 614 O O . THR A 1 83 ? 6.327 5.772 -13.037 1.00 95.25 83 THR A O 1
ATOM 617 N N . PHE A 1 84 ? 8.011 6.209 -11.630 1.00 96.56 84 PHE A N 1
ATOM 618 C CA . PHE A 1 84 ? 8.754 7.034 -12.592 1.00 96.56 84 PHE A CA 1
ATOM 619 C C . PHE A 1 84 ? 9.409 6.225 -13.713 1.00 96.56 84 PHE A C 1
ATOM 621 O O . PHE A 1 84 ? 9.491 6.710 -14.840 1.00 96.56 84 PHE A O 1
ATOM 628 N N . TYR A 1 85 ? 9.867 5.006 -13.429 1.00 95.81 85 TYR A N 1
ATOM 629 C CA . TYR A 1 85 ? 10.546 4.164 -14.411 1.00 95.81 85 TYR A CA 1
ATOM 630 C C . TYR A 1 85 ? 9.747 3.966 -15.717 1.00 95.81 85 TYR A C 1
ATOM 632 O O . TYR A 1 85 ? 10.283 4.306 -16.778 1.00 95.81 85 TYR A O 1
ATOM 640 N N . PRO A 1 86 ? 8.482 3.494 -15.693 1.00 93.69 86 PRO A N 1
ATOM 641 C CA . PRO A 1 86 ? 7.724 3.261 -16.920 1.00 93.69 86 PRO A CA 1
ATOM 642 C C . PRO A 1 86 ? 7.369 4.554 -17.665 1.00 93.69 86 PRO A C 1
ATOM 644 O O . PRO A 1 86 ? 7.156 4.514 -18.873 1.00 93.69 86 PRO A O 1
ATOM 647 N N . LEU A 1 87 ? 7.356 5.709 -16.984 1.00 93.75 87 LEU A N 1
ATOM 648 C CA . LEU A 1 87 ? 7.094 7.008 -17.616 1.00 93.75 87 LEU A CA 1
ATOM 649 C C . LEU A 1 87 ? 8.253 7.486 -18.504 1.00 93.75 87 LEU A C 1
ATOM 651 O O . LEU A 1 87 ? 8.020 8.242 -19.442 1.00 93.75 87 LEU A O 1
ATOM 655 N N . ILE A 1 88 ? 9.490 7.070 -18.211 1.00 96.56 88 ILE A N 1
ATOM 656 C CA . ILE A 1 88 ? 10.695 7.500 -18.941 1.00 96.56 88 ILE A CA 1
ATOM 657 C C . ILE A 1 88 ? 11.155 6.422 -19.927 1.00 96.56 88 ILE A C 1
ATOM 659 O O . ILE A 1 88 ? 11.511 6.735 -21.060 1.00 96.56 88 ILE A O 1
ATOM 663 N N . TYR A 1 89 ? 11.160 5.159 -19.493 1.00 93.81 89 TYR A N 1
ATOM 664 C CA . TYR A 1 89 ? 11.749 4.043 -20.241 1.00 93.81 89 TYR A CA 1
ATOM 665 C C . TYR A 1 89 ? 10.714 3.139 -20.923 1.00 93.81 89 TYR A C 1
ATOM 667 O O . TYR A 1 89 ? 11.092 2.290 -21.728 1.00 93.81 89 TYR A O 1
ATOM 675 N N . GLY A 1 90 ? 9.422 3.332 -20.646 1.00 92.06 90 GLY A N 1
ATOM 676 C CA . GLY A 1 90 ? 8.344 2.502 -21.181 1.00 92.06 90 GLY A CA 1
ATOM 677 C C . GLY A 1 90 ? 8.120 1.202 -20.400 1.00 92.06 90 GLY A C 1
ATOM 678 O O . GLY A 1 90 ? 8.641 1.006 -19.302 1.00 92.06 90 GLY A O 1
ATOM 679 N N . ALA A 1 91 ? 7.291 0.321 -20.962 1.00 92.75 91 ALA A N 1
ATOM 680 C CA . ALA A 1 91 ? 6.873 -0.920 -20.311 1.00 92.75 91 ALA A CA 1
ATOM 681 C C . ALA A 1 91 ? 8.051 -1.883 -20.099 1.00 92.75 91 ALA A C 1
ATOM 683 O O . ALA A 1 91 ? 8.833 -2.140 -21.018 1.00 92.75 91 ALA A O 1
ATOM 684 N N . HIS A 1 92 ? 8.154 -2.448 -18.896 1.00 95.50 92 HIS A N 1
ATOM 685 C CA . HIS A 1 92 ? 9.203 -3.401 -18.557 1.00 95.50 92 HIS A CA 1
ATOM 686 C C . HIS A 1 92 ? 8.660 -4.469 -17.598 1.00 95.50 92 HIS A C 1
ATOM 688 O O . HIS A 1 92 ? 8.250 -4.136 -16.484 1.00 95.50 92 HIS A O 1
ATOM 694 N N . PRO A 1 93 ? 8.747 -5.766 -17.944 1.00 94.50 93 PRO A N 1
ATOM 695 C CA . PRO A 1 93 ? 8.009 -6.824 -17.248 1.00 94.50 93 PRO A CA 1
ATOM 696 C C . PRO A 1 93 ? 8.385 -6.974 -15.767 1.00 94.50 93 PRO A C 1
ATOM 698 O O . PRO A 1 93 ? 7.542 -7.311 -14.942 1.00 94.50 93 PRO A O 1
ATOM 701 N N . ILE A 1 94 ? 9.640 -6.691 -15.396 1.00 96.19 94 ILE A N 1
ATOM 702 C CA . ILE A 1 94 ? 10.083 -6.729 -13.988 1.00 96.19 94 ILE A CA 1
ATOM 703 C C . ILE A 1 94 ? 9.462 -5.578 -13.186 1.00 96.19 94 ILE A C 1
ATOM 705 O O . ILE A 1 94 ? 9.107 -5.741 -12.016 1.00 96.19 94 ILE A O 1
ATOM 709 N N . VAL A 1 95 ? 9.331 -4.408 -13.810 1.00 96.44 95 VAL A N 1
ATOM 710 C CA . VAL A 1 95 ? 8.751 -3.222 -13.173 1.00 96.44 95 VAL A CA 1
ATOM 711 C C . VAL A 1 95 ? 7.246 -3.400 -13.042 1.00 96.44 95 VAL A C 1
ATOM 713 O O . VAL A 1 95 ? 6.700 -3.151 -11.974 1.00 96.44 95 VAL A O 1
ATOM 716 N N . ASP A 1 96 ? 6.606 -3.971 -14.057 1.00 95.56 96 ASP A N 1
ATOM 717 C CA . ASP A 1 96 ? 5.183 -4.299 -14.020 1.00 95.56 96 ASP A CA 1
ATOM 718 C C . ASP A 1 96 ? 4.875 -5.357 -12.946 1.00 95.56 96 ASP A C 1
ATOM 720 O O . ASP A 1 96 ? 3.937 -5.196 -12.164 1.00 95.56 96 ASP A O 1
ATOM 724 N N . TYR A 1 97 ? 5.708 -6.400 -12.822 1.00 96.88 97 TYR A N 1
ATOM 725 C CA . TYR A 1 97 ? 5.565 -7.404 -11.762 1.00 96.88 97 TYR A CA 1
ATOM 726 C C . TYR A 1 97 ? 5.776 -6.809 -10.364 1.00 96.88 97 TYR A C 1
ATOM 728 O O . TYR A 1 97 ? 5.001 -7.069 -9.444 1.00 96.88 97 TYR A O 1
ATOM 736 N N . SER A 1 98 ? 6.815 -5.990 -10.189 1.00 96.56 98 SER A N 1
ATOM 737 C CA . SER A 1 98 ? 7.097 -5.363 -8.893 1.00 96.56 98 SER A CA 1
ATOM 738 C C . SER A 1 98 ? 6.032 -4.344 -8.493 1.00 96.56 98 SER A C 1
ATOM 740 O O . SER A 1 98 ? 5.610 -4.360 -7.338 1.00 96.56 98 SER A O 1
ATOM 742 N N . LEU A 1 99 ? 5.513 -3.536 -9.424 1.00 95.62 99 LEU A N 1
ATOM 743 C CA . LEU A 1 99 ? 4.331 -2.697 -9.198 1.00 95.62 99 LEU A CA 1
ATOM 744 C C . LEU A 1 99 ? 3.115 -3.546 -8.806 1.00 95.62 99 LEU A C 1
ATOM 746 O O . LEU A 1 99 ? 2.421 -3.203 -7.849 1.00 95.62 99 LEU A O 1
ATOM 750 N N . GLY A 1 100 ? 2.910 -4.688 -9.471 1.00 95.88 100 GLY A N 1
ATOM 751 C CA . GLY A 1 100 ? 1.840 -5.639 -9.166 1.00 95.88 100 GLY A CA 1
ATOM 752 C C . GLY A 1 100 ? 1.897 -6.242 -7.758 1.00 95.88 100 GLY A C 1
ATOM 753 O O . GLY A 1 100 ? 0.861 -6.628 -7.232 1.00 95.88 100 GLY A O 1
ATOM 754 N N . VAL A 1 101 ? 3.067 -6.287 -7.113 1.00 96.75 101 VAL A N 1
ATOM 755 C CA . VAL A 1 101 ? 3.219 -6.770 -5.726 1.00 96.75 101 VAL A CA 1
ATOM 756 C C . VAL A 1 101 ? 3.221 -5.616 -4.722 1.00 96.75 101 VAL A C 1
ATOM 758 O O . VAL A 1 101 ? 2.568 -5.679 -3.679 1.00 96.75 101 VAL A O 1
ATOM 761 N N . ILE A 1 102 ? 3.952 -4.546 -5.028 1.00 97.31 102 ILE A N 1
ATOM 762 C CA . ILE A 1 102 ? 4.196 -3.442 -4.096 1.00 97.31 102 ILE A CA 1
ATOM 763 C C . ILE A 1 102 ? 2.951 -2.567 -3.931 1.00 97.31 102 ILE A C 1
ATOM 765 O O . ILE A 1 102 ? 2.665 -2.159 -2.804 1.00 97.31 102 ILE A O 1
ATOM 769 N N . ILE A 1 103 ? 2.187 -2.305 -5.004 1.00 96.75 103 ILE A N 1
ATOM 770 C CA . ILE A 1 103 ? 0.951 -1.512 -4.908 1.00 96.75 103 ILE A CA 1
ATOM 771 C C . ILE A 1 103 ? -0.058 -2.204 -3.977 1.00 96.75 103 ILE A C 1
ATOM 773 O O . ILE A 1 103 ? -0.449 -1.576 -2.989 1.00 96.75 103 ILE A O 1
ATOM 777 N N . PRO A 1 104 ? -0.446 -3.481 -4.190 1.00 96.38 104 PRO A N 1
ATOM 778 C CA . PRO A 1 104 ? -1.386 -4.142 -3.289 1.00 96.38 104 PRO A CA 1
ATOM 779 C C . PRO A 1 104 ? -0.874 -4.237 -1.854 1.00 96.38 104 PRO A C 1
ATOM 781 O O . PRO A 1 104 ? -1.655 -4.032 -0.930 1.00 96.38 104 PRO A O 1
ATOM 784 N N . ALA A 1 105 ? 0.426 -4.478 -1.644 1.00 96.25 105 ALA A N 1
ATOM 785 C CA . ALA A 1 105 ? 1.006 -4.517 -0.301 1.00 96.25 105 ALA A CA 1
ATOM 786 C C . ALA A 1 105 ? 0.902 -3.160 0.420 1.00 96.25 105 ALA A C 1
ATOM 788 O O . ALA A 1 105 ? 0.495 -3.105 1.583 1.00 96.25 105 ALA A O 1
ATOM 789 N N . HIS A 1 106 ? 1.222 -2.057 -0.267 1.00 96.38 106 HIS A N 1
ATOM 790 C CA . HIS A 1 106 ? 1.089 -0.706 0.282 1.00 96.38 106 HIS A CA 1
ATOM 791 C C . HIS A 1 106 ? -0.375 -0.364 0.598 1.00 96.38 106 HIS A C 1
ATOM 793 O O . HIS A 1 106 ? -0.669 0.147 1.681 1.00 96.38 106 HIS A O 1
ATOM 799 N N . CYS A 1 107 ? -1.297 -0.706 -0.307 1.00 96.00 107 CYS A N 1
ATOM 800 C CA . CYS A 1 107 ? -2.731 -0.512 -0.108 1.00 96.00 107 CYS A CA 1
ATOM 801 C C . CYS A 1 107 ? -3.276 -1.358 1.045 1.00 96.00 107 CYS A C 1
ATOM 803 O O . CYS A 1 107 ? -4.038 -0.842 1.855 1.00 96.00 107 CYS A O 1
ATOM 805 N N . HIS A 1 108 ? -2.872 -2.625 1.162 1.00 95.69 108 HIS A N 1
ATOM 806 C CA . HIS A 1 108 ? -3.358 -3.519 2.210 1.00 95.69 108 HIS A CA 1
ATOM 807 C C . HIS A 1 108 ? -3.030 -2.968 3.603 1.00 95.69 108 HIS A C 1
ATOM 809 O O . HIS A 1 108 ? -3.916 -2.852 4.448 1.00 95.69 108 HIS A O 1
ATOM 815 N N . ILE A 1 109 ? -1.784 -2.539 3.824 1.00 95.44 109 ILE A N 1
ATOM 816 C CA . ILE A 1 109 ? -1.365 -1.948 5.104 1.00 95.44 109 ILE A CA 1
ATOM 817 C C . ILE A 1 109 ? -2.040 -0.583 5.333 1.00 95.44 109 ILE A C 1
ATOM 819 O O . ILE A 1 109 ? -2.493 -0.292 6.440 1.00 95.44 109 ILE A O 1
ATOM 823 N N . GLY A 1 110 ? -2.173 0.241 4.287 1.00 94.69 110 GLY A N 1
ATOM 824 C CA . GLY A 1 110 ? -2.874 1.527 4.373 1.00 94.69 110 GLY A CA 1
ATOM 825 C C . GLY A 1 110 ? -4.354 1.383 4.747 1.00 94.69 110 GLY A C 1
ATOM 826 O O . GLY A 1 110 ? -4.858 2.129 5.586 1.00 94.69 110 GLY A O 1
ATOM 827 N N . PHE A 1 111 ? -5.048 0.390 4.189 1.00 95.81 111 PHE A N 1
ATOM 828 C CA . PHE A 1 111 ? -6.443 0.114 4.530 1.00 95.81 111 PHE A CA 1
ATOM 829 C C . PHE A 1 111 ? -6.601 -0.437 5.947 1.00 95.81 111 PHE A C 1
ATOM 831 O O . PHE A 1 111 ? -7.554 -0.050 6.623 1.00 95.81 111 PHE A O 1
ATOM 838 N N . GLN A 1 112 ? -5.662 -1.253 6.443 1.00 93.75 112 GLN A N 1
ATOM 839 C CA . GLN A 1 112 ? -5.669 -1.681 7.850 1.00 93.75 112 GLN A CA 1
ATOM 840 C C . GLN A 1 112 ? -5.610 -0.476 8.804 1.00 93.75 112 GLN A C 1
ATOM 842 O O . GLN A 1 112 ? -6.348 -0.434 9.791 1.00 93.75 112 GLN A O 1
ATOM 847 N N . ALA A 1 113 ? -4.791 0.535 8.488 1.00 93.50 113 ALA A N 1
ATOM 848 C CA . ALA A 1 113 ? -4.719 1.767 9.275 1.00 93.50 113 ALA A CA 1
ATOM 849 C C . ALA A 1 113 ? -6.055 2.536 9.262 1.00 93.50 113 ALA A C 1
ATOM 851 O O . ALA A 1 113 ? -6.576 2.883 10.320 1.00 93.50 113 ALA A O 1
ATOM 852 N N . ILE A 1 114 ? -6.672 2.707 8.086 1.00 94.69 114 ILE A N 1
ATOM 853 C CA . ILE A 1 114 ? -7.980 3.379 7.952 1.00 94.69 114 ILE A CA 1
ATOM 854 C C . ILE A 1 114 ? -9.0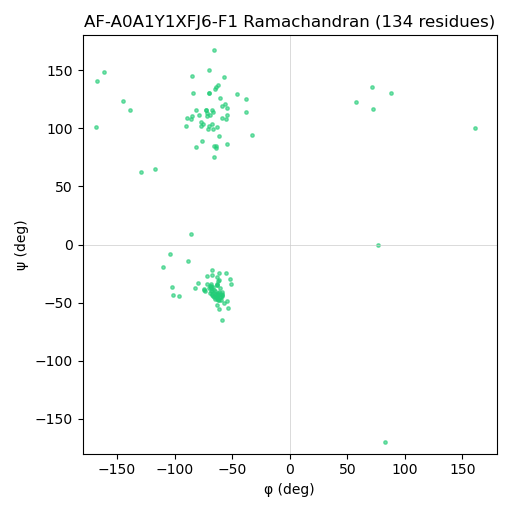70 2.653 8.755 1.00 94.69 114 ILE A C 1
ATOM 856 O O . ILE A 1 114 ? -9.850 3.297 9.459 1.00 94.69 114 ILE A O 1
ATOM 860 N N . ILE A 1 115 ? -9.138 1.320 8.672 1.00 94.50 115 ILE A N 1
ATOM 861 C CA . ILE A 1 115 ? -10.131 0.522 9.408 1.00 94.50 115 ILE A CA 1
ATOM 862 C C . ILE A 1 115 ? -9.924 0.674 10.919 1.00 94.50 115 ILE A C 1
ATOM 864 O O . ILE A 1 115 ? -10.896 0.858 11.652 1.00 94.50 115 ILE A O 1
ATOM 868 N N . THR A 1 116 ? -8.673 0.635 11.380 1.00 92.44 116 THR A N 1
ATOM 869 C CA . THR A 1 116 ? -8.341 0.743 12.808 1.00 92.44 116 THR A CA 1
ATOM 870 C C . THR A 1 116 ? -8.708 2.115 13.377 1.00 92.44 116 THR A C 1
ATOM 872 O O . THR A 1 116 ? -9.262 2.188 14.475 1.00 92.44 116 THR A O 1
ATOM 875 N N . ASP A 1 117 ? -8.473 3.188 12.618 1.00 93.94 117 ASP A N 1
ATOM 876 C CA . ASP A 1 117 ? -8.686 4.558 13.093 1.00 93.94 117 ASP A CA 1
ATOM 877 C C . ASP A 1 117 ? -10.152 5.010 12.995 1.00 93.94 117 ASP A C 1
ATOM 879 O O . ASP A 1 117 ? -10.654 5.704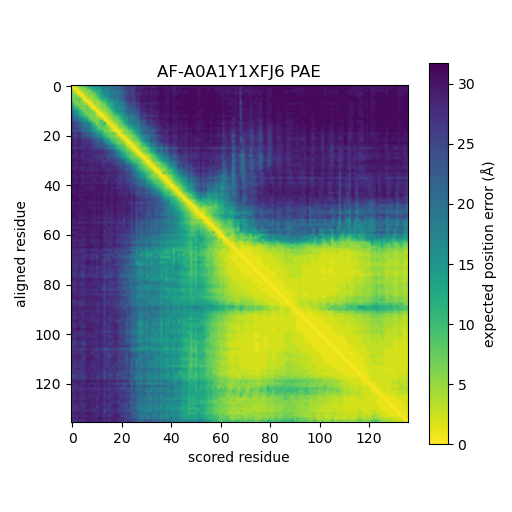 13.884 1.00 93.94 117 ASP A O 1
ATOM 883 N N . TYR A 1 118 ? -10.868 4.609 11.938 1.00 94.88 118 TYR A N 1
ATOM 884 C CA . TYR A 1 118 ? -12.198 5.155 11.636 1.00 94.88 118 TYR A CA 1
ATOM 885 C C . TYR A 1 118 ? -13.356 4.182 11.840 1.00 94.88 118 TYR A C 1
ATOM 887 O O . TYR A 1 118 ? -14.497 4.624 12.003 1.00 94.88 118 TYR A O 1
ATOM 895 N N . LEU A 1 119 ? -13.099 2.874 11.870 1.00 94.69 119 LEU A N 1
ATOM 896 C CA . LEU A 1 119 ? -14.134 1.848 11.995 1.00 94.69 119 LEU A CA 1
ATOM 897 C C . LEU A 1 119 ? -13.968 1.054 13.294 1.00 94.69 119 LEU A C 1
ATOM 899 O O . LEU A 1 119 ? -13.710 -0.148 13.254 1.00 94.69 119 LEU A O 1
ATOM 903 N N . PRO A 1 120 ? -14.135 1.684 14.471 1.00 93.38 120 PRO A N 1
ATOM 904 C CA . PRO A 1 120 ? -13.979 0.985 15.733 1.00 93.38 120 PRO A CA 1
ATOM 905 C C . PRO A 1 120 ? -15.129 -0.005 15.946 1.00 93.38 120 PRO A C 1
ATOM 907 O O . PRO A 1 120 ? -16.307 0.366 15.917 1.00 93.38 120 PRO A O 1
ATOM 910 N N . HIS A 1 121 ? -14.780 -1.244 16.293 1.00 92.94 121 HIS A N 1
ATOM 911 C CA . HIS A 1 121 ? -15.731 -2.337 16.530 1.00 92.94 121 HIS A CA 1
ATOM 912 C C . HIS A 1 121 ? -16.870 -1.968 17.501 1.00 92.94 121 HIS A C 1
ATOM 914 O O . HIS A 1 121 ? -18.010 -2.382 17.320 1.00 92.94 121 HIS A O 1
ATOM 920 N N . ARG A 1 122 ? -16.588 -1.119 18.500 1.00 93.31 122 ARG A N 1
ATOM 921 C CA . ARG A 1 122 ? -17.574 -0.671 19.498 1.00 93.31 122 ARG A CA 1
ATOM 922 C C . ARG A 1 122 ? -18.737 0.133 18.905 1.00 93.31 122 ARG A C 1
ATOM 924 O O . ARG A 1 122 ? -19.832 0.082 19.450 1.00 93.31 122 ARG A O 1
ATOM 931 N N . LYS A 1 123 ? -18.494 0.936 17.862 1.00 94.50 123 LYS A N 1
ATOM 932 C CA . LYS A 1 123 ? -19.513 1.831 17.279 1.00 94.50 123 LYS A CA 1
ATOM 933 C C . LYS A 1 123 ? -20.097 1.272 15.988 1.00 94.50 123 LYS A C 1
ATOM 935 O O . LYS A 1 123 ? -21.282 1.447 15.735 1.00 94.50 123 LYS A O 1
ATOM 940 N N . THR A 1 124 ? -19.271 0.620 15.175 1.00 94.06 124 THR A N 1
ATOM 941 C CA . THR A 1 124 ? -19.641 0.149 13.837 1.00 94.06 124 THR A CA 1
ATOM 942 C C . THR A 1 124 ? -19.279 -1.332 13.659 1.00 94.06 124 THR A C 1
ATOM 944 O O . THR A 1 124 ? -18.469 -1.665 12.795 1.00 94.06 124 THR A O 1
ATOM 947 N N . PRO A 1 125 ? -19.873 -2.254 14.447 1.00 92.19 125 PRO A N 1
ATOM 948 C CA . PRO A 1 125 ? -19.463 -3.661 14.470 1.00 92.19 125 PRO A CA 1
ATOM 949 C C . PRO A 1 125 ? -19.657 -4.357 13.118 1.00 92.19 125 PRO A C 1
ATOM 951 O O . PRO A 1 125 ? -18.766 -5.067 12.664 1.00 92.19 125 PRO A O 1
ATOM 954 N N . VAL A 1 126 ? -20.780 -4.106 12.435 1.00 94.12 126 VAL A N 1
ATOM 955 C CA . VAL A 1 126 ? -21.073 -4.714 11.124 1.00 94.12 126 VAL A CA 1
ATOM 956 C C . VAL A 1 126 ? -20.069 -4.252 10.070 1.00 94.12 126 VAL A C 1
ATOM 958 O O . VAL A 1 126 ? -19.506 -5.075 9.353 1.00 94.12 126 VAL A O 1
ATOM 961 N N . LEU A 1 127 ? -19.808 -2.943 10.003 1.00 92.44 127 LEU A N 1
ATOM 962 C CA . LEU A 1 127 ? -18.899 -2.381 9.009 1.00 92.44 127 LEU A CA 1
ATOM 963 C C . LEU A 1 127 ? -17.450 -2.789 9.286 1.00 92.44 127 LEU A C 1
ATOM 965 O O . LEU A 1 127 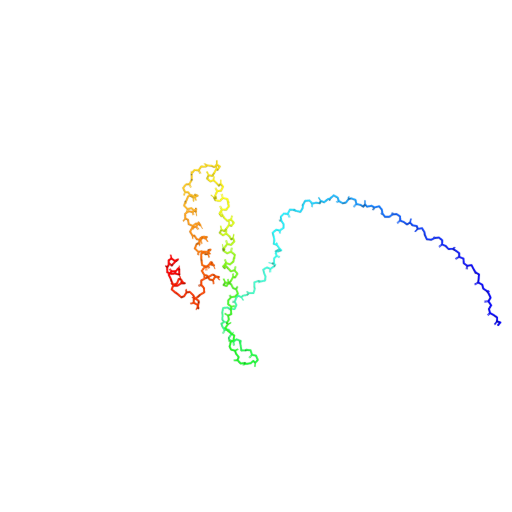? -16.762 -3.184 8.357 1.00 92.44 127 LEU A O 1
ATOM 969 N N . ASN A 1 128 ? -17.017 -2.776 10.549 1.00 93.69 128 ASN A N 1
ATOM 970 C CA . ASN A 1 128 ? -15.685 -3.232 10.943 1.00 93.69 128 ASN A CA 1
ATOM 971 C C . ASN A 1 128 ? -15.450 -4.704 10.558 1.00 93.69 128 ASN A C 1
ATOM 973 O O . ASN A 1 128 ? -14.407 -5.021 9.991 1.00 93.69 128 ASN A O 1
ATOM 977 N N . VAL A 1 129 ? -16.417 -5.596 10.801 1.00 94.25 129 VAL A N 1
ATOM 978 C CA . VAL A 1 129 ? -16.304 -7.011 10.408 1.00 94.25 129 VAL A CA 1
ATOM 979 C C . VAL A 1 129 ? -16.298 -7.160 8.888 1.00 94.25 129 VAL A C 1
ATOM 981 O O . VAL A 1 129 ? -15.457 -7.885 8.365 1.00 94.25 129 VAL A O 1
ATOM 984 N N . ALA A 1 130 ? -17.177 -6.448 8.177 1.00 95.75 130 ALA A N 1
ATOM 985 C CA . ALA A 1 130 ? -17.243 -6.494 6.718 1.00 95.75 130 ALA A CA 1
ATOM 986 C C . ALA A 1 130 ? -15.943 -6.004 6.060 1.00 95.75 130 ALA A C 1
ATOM 988 O O . ALA A 1 130 ? -15.405 -6.690 5.195 1.00 95.75 130 ALA A O 1
ATOM 989 N N . THR A 1 131 ? -15.398 -4.860 6.489 1.00 94.56 131 THR A N 1
ATOM 990 C CA . THR A 1 131 ? -14.142 -4.326 5.937 1.00 94.56 131 THR A CA 1
ATOM 991 C C . THR A 1 131 ? -12.944 -5.182 6.315 1.00 94.56 131 THR A C 1
ATOM 993 O O . THR A 1 131 ? -12.048 -5.361 5.499 1.00 94.56 131 THR A O 1
ATOM 996 N N . THR A 1 132 ? -12.933 -5.753 7.522 1.00 93.12 132 THR A N 1
ATOM 997 C CA . THR A 1 132 ? -11.870 -6.678 7.941 1.00 93.12 132 THR A CA 1
ATOM 998 C C . THR A 1 132 ? -11.898 -7.960 7.113 1.00 93.12 132 THR A C 1
ATOM 1000 O O . THR A 1 132 ? -10.840 -8.452 6.740 1.00 93.12 132 THR A O 1
ATOM 1003 N N . TRP A 1 133 ? -13.084 -8.481 6.786 1.00 94.25 133 TRP A N 1
ATOM 1004 C CA . TRP A 1 133 ? -13.235 -9.622 5.880 1.00 94.25 133 TRP A CA 1
ATOM 1005 C C . TRP A 1 133 ? -12.839 -9.287 4.446 1.00 94.25 133 TRP A C 1
ATOM 1007 O O . TRP A 1 133 ? -12.148 -10.075 3.820 1.00 94.25 133 TRP A O 1
ATOM 1017 N N . ALA A 1 134 ? -13.246 -8.122 3.940 1.00 93.38 134 ALA A N 1
ATOM 1018 C CA . ALA A 1 134 ? -12.909 -7.683 2.586 1.00 93.38 134 ALA A CA 1
ATOM 1019 C C . ALA A 1 134 ? -11.399 -7.498 2.379 1.00 93.38 134 ALA A C 1
ATOM 1021 O O . ALA A 1 134 ? -10.913 -7.614 1.259 1.00 93.38 134 ALA A O 1
ATOM 1022 N N . LEU A 1 135 ? -10.671 -7.181 3.451 1.00 92.62 135 LEU A N 1
ATOM 1023 C CA . LEU A 1 135 ? -9.233 -6.965 3.407 1.00 92.62 135 LEU A CA 1
ATOM 1024 C C . LEU A 1 135 ? -8.420 -8.250 3.611 1.00 92.62 135 LEU A C 1
ATOM 1026 O O . LEU A 1 135 ? -7.216 -8.226 3.371 1.00 92.62 135 LEU A O 1
ATOM 1030 N N . ARG A 1 136 ? -9.047 -9.327 4.088 1.00 87.56 136 ARG A N 1
ATOM 1031 C CA . ARG A 1 136 ? -8.400 -10.588 4.466 1.00 87.56 136 ARG A CA 1
ATOM 1032 C C . ARG A 1 136 ? -8.143 -11.484 3.261 1.00 87.56 136 ARG A C 1
ATOM 1034 O O . ARG A 1 136 ? -7.075 -12.133 3.283 1.00 87.56 136 ARG A O 1
#

Solvent-accessible surface area (backbone atoms only — not comparable to full-atom values): 9040 Å² total; per-residue (Å²): 137,89,85,91,84,84,91,83,90,79,89,81,79,86,81,84,80,76,88,79,84,71,81,77,75,82,80,68,87,82,76,71,83,84,71,79,82,74,81,68,74,78,77,85,64,84,64,71,48,57,47,99,86,67,47,74,42,76,76,76,64,72,58,61,66,54,49,51,55,52,50,55,51,50,48,58,59,51,49,54,61,62,61,50,45,44,76,75,74,39,91,48,72,70,56,55,52,48,50,66,50,50,51,56,54,47,49,54,57,52,48,53,51,50,42,65,74,74,34,45,58,92,83,35,48,68,60,30,51,51,54,54,57,76,73,104

Radius of gyration: 31.89 Å; Cα contacts (8 Å, |Δi|>4): 51; chains: 1; bounding box: 60×82×80 Å

Foldseek 3Di:
DDDDDDDDDDDDDDDDDDDDPDDDDDDPDDDDDPDPPPCPPPPPDDPQDQDPVRDGDTPDDPCPVVVLVVVLVVLVVVVVVLVVCCVVPNDDVVSVVCCVPSVLVNVLSVLVVVLVPPVDCVPHVPVSVVSVVVSD

pLDDT: mean 78.2, std 18.35, range [43.56, 97.31]

InterPro domains:
  IPR007992 Succinate dehydrogenase [ubiquinone] cytochrome b small subunit, CybS [PTHR13337] (25-135)
  IPR034804 Fumarate reductase/succinate dehydrogenase, transmembrane subunit [G3DSA:1.20.1300.10] (39-136)

Secondary structure (DSSP, 8-state):
--------------------------------------------S---EE-TT--EE----THHHHHHHHHHHHHHHHHHHHHHHHHHH---HHHHHHHHHHHHHHHHHHHHHHHHHH--TTT-HHHHHHHHHHH-

Organism: NCBI:txid1314790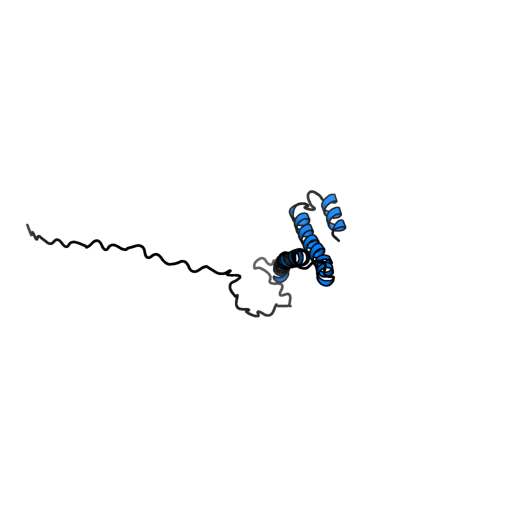

Sequence (136 aa):
MASRALTTSTLRHCSLVGPSIRLGAIRSFQTGRVTSLKNTKPAQGEAVAKNADGLTIHAVSRSHGSMHWNIERALSASLIPLTFYPLIYGAHPIVDYSLGVIIPAHCHIGFQAIITDYLPHRKTPVLNVATTWALR